Protein AF-A0A7S0ATA2-F1 (afdb_monomer)

Solvent-accessible surface area (backbone atoms only — not comparable to full-atom values): 6530 Å² total; per-residue (Å²): 135,88,80,72,82,77,62,91,86,45,67,62,37,69,76,69,67,60,66,66,61,41,79,51,73,93,38,88,42,43,66,77,36,66,58,41,48,47,68,60,53,43,51,59,44,28,22,37,77,40,52,91,30,79,33,53,60,57,15,48,50,43,44,70,35,80,63,18,82,79,68,73,39,27,44,76,83,38,57,72,41,73,54,53,80,93,52,44,72,76,45,37,30,98,82,23,69,47,62,67,88,75,47,76,82,87,126

Structure (mmCIF, N/CA/C/O backbone):
data_AF-A0A7S0ATA2-F1
#
_entry.id   AF-A0A7S0ATA2-F1
#
loop_
_atom_site.group_PDB
_atom_site.id
_atom_site.type_symbol
_atom_site.label_atom_id
_atom_site.label_alt_id
_atom_site.label_comp_id
_atom_site.label_asym_id
_atom_site.label_entity_id
_atom_site.label_seq_id
_atom_site.pdbx_PDB_ins_code
_atom_site.Cartn_x
_atom_site.Cartn_y
_atom_site.Cartn_z
_atom_site.occupancy
_atom_site.B_iso_or_equiv
_atom_site.auth_seq_id
_atom_site.auth_comp_id
_atom_site.auth_asym_id
_atom_site.auth_atom_id
_atom_site.pdbx_PDB_model_num
ATOM 1 N N . TYR A 1 1 ? -6.448 -12.867 -0.290 1.00 42.97 1 TYR A N 1
ATOM 2 C CA . TYR A 1 1 ? -7.568 -12.017 -0.732 1.00 42.97 1 TYR A CA 1
ATOM 3 C C . TYR A 1 1 ? 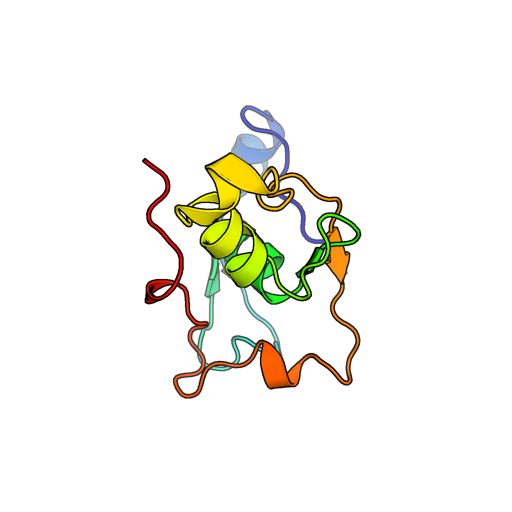-6.980 -10.822 -1.457 1.00 42.97 1 TYR A C 1
ATOM 5 O O . TYR A 1 1 ? -6.062 -10.218 -0.923 1.00 42.97 1 TYR A O 1
ATOM 13 N N . LYS A 1 2 ? -7.394 -10.560 -2.701 1.00 48.47 2 LYS A N 1
ATOM 14 C CA . LYS A 1 2 ? -6.895 -9.424 -3.489 1.00 48.47 2 LYS A CA 1
ATOM 15 C C . LYS A 1 2 ? -7.920 -8.299 -3.364 1.00 48.47 2 LYS A C 1
ATOM 17 O O . LYS A 1 2 ? -8.964 -8.370 -4.002 1.00 48.47 2 LYS A O 1
ATOM 22 N N . CYS A 1 3 ? -7.659 -7.329 -2.496 1.00 54.28 3 CYS A N 1
ATOM 23 C CA . CYS A 1 3 ? -8.434 -6.094 -2.450 1.00 54.28 3 CYS A CA 1
ATOM 24 C C . CYS A 1 3 ? -7.783 -5.129 -3.437 1.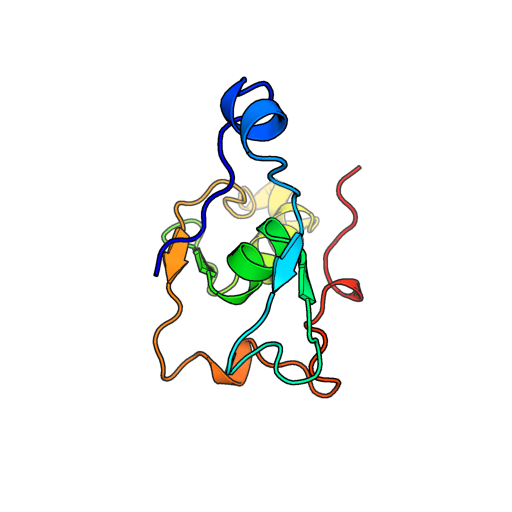00 54.28 3 CYS A C 1
ATOM 26 O O . CYS A 1 3 ? -6.648 -4.718 -3.224 1.00 54.28 3 CYS A O 1
ATOM 28 N N . SER A 1 4 ? -8.463 -4.822 -4.536 1.00 62.94 4 SER A N 1
ATOM 29 C CA . SER A 1 4 ? -8.083 -3.727 -5.425 1.00 62.94 4 SER A CA 1
ATOM 30 C C . SER A 1 4 ? -9.286 -2.818 -5.579 1.00 62.94 4 SER A C 1
ATOM 32 O O . SER A 1 4 ? -10.387 -3.309 -5.847 1.00 62.94 4 SER A O 1
ATOM 34 N N . MET A 1 5 ? -9.079 -1.511 -5.433 1.00 71.75 5 MET A N 1
ATOM 35 C CA . MET A 1 5 ? -10.118 -0.543 -5.763 1.00 71.75 5 MET A CA 1
ATOM 36 C C . MET A 1 5 ? -10.536 -0.705 -7.230 1.00 71.75 5 MET A C 1
ATOM 38 O O . MET A 1 5 ? -9.681 -0.979 -8.082 1.00 71.75 5 MET A O 1
ATOM 42 N N . PRO A 1 6 ? -11.829 -0.532 -7.550 1.00 74.06 6 PRO A N 1
ATOM 43 C CA . PRO A 1 6 ? -12.250 -0.315 -8.925 1.00 74.06 6 PRO A CA 1
ATOM 44 C C . PRO A 1 6 ? -11.465 0.853 -9.553 1.00 74.06 6 PRO A C 1
ATOM 46 O O . PRO A 1 6 ? -11.037 1.756 -8.827 1.00 74.06 6 PRO A O 1
ATOM 49 N N . PRO A 1 7 ? -11.270 0.865 -10.884 1.00 78.31 7 PRO A N 1
ATOM 50 C CA . PRO A 1 7 ? -10.611 1.974 -11.565 1.00 78.31 7 PRO A CA 1
ATOM 51 C C . PRO A 1 7 ? -11.264 3.326 -11.252 1.00 78.31 7 PRO A C 1
ATOM 53 O O . PRO A 1 7 ? -12.471 3.415 -11.011 1.00 78.31 7 PRO A O 1
ATOM 56 N N . ALA A 1 8 ? -10.471 4.398 -11.308 1.00 75.81 8 ALA A N 1
ATOM 57 C CA . ALA A 1 8 ? -10.998 5.752 -11.183 1.00 75.81 8 ALA A CA 1
ATOM 58 C C . ALA A 1 8 ? -12.106 5.994 -12.227 1.00 75.81 8 ALA A C 1
ATOM 60 O O . ALA A 1 8 ? -11.96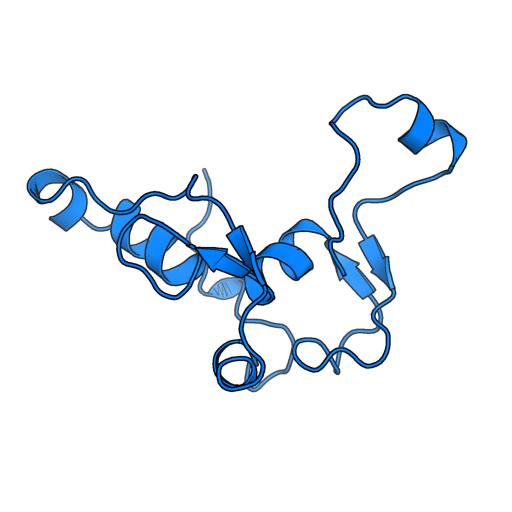3 5.614 -13.388 1.00 75.81 8 ALA A O 1
ATOM 61 N N . ASN A 1 9 ? -13.194 6.645 -11.804 1.00 81.00 9 ASN A N 1
ATOM 62 C CA . ASN A 1 9 ? -14.400 6.918 -12.601 1.00 81.00 9 ASN A CA 1
ATOM 63 C C . ASN A 1 9 ? -15.267 5.699 -12.962 1.00 81.00 9 ASN A C 1
ATOM 65 O O . ASN A 1 9 ? -16.141 5.812 -13.818 1.00 81.00 9 ASN A O 1
ATOM 69 N N . ASP A 1 10 ? -15.082 4.551 -12.310 1.00 84.19 10 ASP A N 1
ATOM 70 C CA . ASP A 1 10 ? -16.033 3.449 -12.441 1.00 84.19 10 ASP A CA 1
ATOM 71 C C . ASP A 1 10 ? -17.387 3.837 -11.818 1.00 84.19 10 ASP A C 1
ATOM 73 O O . ASP A 1 10 ? -17.485 4.080 -10.612 1.00 84.19 10 ASP A O 1
ATOM 77 N N . GLU A 1 11 ? -18.444 3.887 -12.635 1.00 87.00 11 GLU A N 1
ATOM 78 C CA . GLU A 1 11 ? -19.800 4.269 -12.211 1.00 87.00 11 GLU A CA 1
ATOM 79 C C . GLU A 1 11 ? -20.328 3.401 -11.058 1.00 87.00 11 GLU A C 1
ATOM 81 O O . GLU A 1 11 ? -21.134 3.853 -10.237 1.00 87.00 11 GLU A O 1
ATOM 86 N N . ARG A 1 12 ? -19.822 2.166 -10.935 1.00 84.00 12 ARG A N 1
ATOM 87 C CA . ARG A 1 12 ? -20.168 1.252 -9.844 1.00 84.00 12 ARG A CA 1
ATOM 88 C C . ARG A 1 12 ? -19.726 1.789 -8.487 1.00 84.00 12 ARG A C 1
ATOM 90 O O . ARG A 1 12 ? -20.389 1.491 -7.499 1.00 84.00 12 ARG A O 1
ATOM 97 N N . MET A 1 13 ? -18.667 2.601 -8.416 1.00 83.50 13 MET A N 1
ATOM 98 C CA . MET A 1 13 ? -18.252 3.205 -7.147 1.00 83.50 13 MET A CA 1
ATOM 99 C C . MET A 1 13 ? -19.339 4.117 -6.581 1.00 83.50 13 MET A C 1
ATOM 101 O O . MET A 1 13 ? -19.642 4.037 -5.394 1.00 83.50 13 MET A O 1
ATOM 105 N N . VAL A 1 14 ? -19.968 4.935 -7.430 1.00 82.56 14 VAL A N 1
ATOM 106 C CA . VAL A 1 14 ? -21.065 5.820 -7.012 1.00 82.56 14 VAL A CA 1
ATOM 107 C C . VAL A 1 14 ? -22.316 5.002 -6.709 1.00 82.56 14 VAL A C 1
ATOM 109 O O . VAL A 1 14 ? -22.960 5.220 -5.687 1.00 82.56 14 VAL A O 1
ATOM 112 N N . HIS A 1 15 ? -22.635 4.026 -7.564 1.00 85.12 15 HIS A N 1
ATOM 113 C CA . HIS A 1 15 ? -23.843 3.216 -7.422 1.00 85.12 15 HIS A CA 1
ATOM 114 C C . HIS A 1 15 ? -23.866 2.380 -6.132 1.00 85.12 15 HIS A C 1
ATOM 116 O O . HIS A 1 15 ? -24.914 2.246 -5.506 1.00 85.12 15 HIS A O 1
ATOM 122 N N . TYR A 1 16 ? -22.713 1.849 -5.715 1.00 83.00 16 TYR A N 1
ATOM 123 C CA . TYR A 1 16 ? -22.583 1.025 -4.509 1.00 83.00 16 TYR A CA 1
ATOM 124 C C . TYR A 1 16 ? -22.007 1.777 -3.302 1.00 83.00 16 TYR A C 1
ATOM 126 O O . TYR A 1 16 ? -21.777 1.163 -2.261 1.00 83.00 16 TYR A O 1
ATOM 134 N N . GLY A 1 17 ? -21.763 3.087 -3.420 1.00 80.12 17 GLY A N 1
ATOM 135 C CA . GLY A 1 17 ? -21.174 3.893 -2.348 1.00 80.12 17 GLY A CA 1
ATOM 136 C C . GLY A 1 17 ? -19.779 3.418 -1.924 1.00 80.12 17 GLY A C 1
ATOM 137 O O . GLY A 1 17 ? -19.429 3.518 -0.749 1.00 80.12 17 GLY A O 1
ATOM 138 N N . CYS A 1 18 ? -18.993 2.861 -2.852 1.00 79.88 18 CYS A N 1
ATOM 139 C CA . CYS A 1 18 ? -17.636 2.411 -2.564 1.00 79.88 18 CYS A CA 1
ATOM 140 C C . CYS A 1 18 ? -16.757 3.610 -2.192 1.00 79.88 18 CYS A C 1
ATOM 142 O O . CYS A 1 18 ? -16.691 4.596 -2.927 1.00 79.88 18 CYS A O 1
ATOM 144 N N . THR A 1 19 ? -16.045 3.504 -1.074 1.00 83.88 19 THR A N 1
ATOM 145 C CA . THR A 1 19 ? -15.038 4.481 -0.652 1.00 83.88 19 THR A CA 1
ATOM 146 C C . THR A 1 19 ? -13.647 3.865 -0.763 1.00 83.88 19 THR A C 1
ATOM 148 O O . THR A 1 19 ? -13.500 2.658 -0.943 1.00 83.88 19 THR A O 1
ATOM 151 N N . ASN A 1 20 ? -12.606 4.685 -0.638 1.00 82.19 20 ASN A N 1
ATOM 152 C CA . ASN A 1 20 ? -11.231 4.202 -0.539 1.00 82.19 20 ASN A CA 1
ATOM 153 C C . ASN A 1 20 ? -10.900 3.606 0.841 1.00 82.19 20 ASN A C 1
ATOM 155 O O . ASN A 1 20 ? -9.762 3.193 1.047 1.00 82.19 20 ASN A O 1
ATOM 159 N N . VAL A 1 21 ? -11.853 3.541 1.776 1.00 85.56 21 VAL A N 1
ATOM 160 C CA . VAL A 1 21 ? -11.648 3.047 3.141 1.00 85.56 21 VAL A CA 1
ATOM 161 C C . VAL A 1 21 ? -12.368 1.716 3.331 1.00 85.56 21 VAL A C 1
ATOM 163 O O . VAL A 1 21 ? -13.560 1.587 3.069 1.00 85.56 21 VAL A O 1
ATOM 166 N N . CYS A 1 22 ? -11.640 0.730 3.840 1.00 83.25 22 CYS A N 1
ATOM 167 C CA . CYS A 1 22 ? -12.135 -0.606 4.134 1.00 83.25 22 CYS A CA 1
ATOM 168 C C . CYS A 1 22 ? -12.182 -0.847 5.647 1.00 83.25 22 CYS A C 1
ATOM 170 O O . CYS A 1 22 ? -11.335 -0.344 6.385 1.00 83.25 22 CYS A O 1
ATOM 172 N N . THR A 1 23 ? -13.137 -1.655 6.113 1.00 87.06 23 THR A N 1
ATOM 173 C CA . THR A 1 23 ? -13.132 -2.180 7.487 1.00 87.06 23 THR A CA 1
ATOM 174 C C . THR A 1 23 ? -12.077 -3.270 7.616 1.00 87.06 23 THR A C 1
ATOM 176 O O . THR A 1 23 ? -11.990 -4.169 6.781 1.00 87.06 23 THR A O 1
ATOM 179 N N . VAL A 1 24 ? -11.289 -3.196 8.681 1.00 84.44 24 VAL A N 1
ATOM 180 C CA . VAL A 1 24 ? -10.237 -4.161 8.990 1.00 84.44 24 VAL A CA 1
ATOM 181 C C . VAL A 1 24 ? -10.823 -5.246 9.888 1.00 84.44 24 VAL A C 1
ATOM 183 O O . VAL A 1 24 ? -11.427 -4.947 10.917 1.00 84.44 24 VAL A O 1
ATOM 186 N N . VAL A 1 25 ? -10.661 -6.513 9.506 1.00 84.06 25 VAL A N 1
ATOM 187 C CA . VAL A 1 25 ? -11.164 -7.657 10.281 1.00 84.06 25 VAL A CA 1
ATOM 188 C C . VAL A 1 25 ? -10.027 -8.639 10.513 1.00 84.06 25 VAL A C 1
ATOM 190 O O . VAL A 1 25 ? -9.580 -9.291 9.574 1.00 84.06 25 VAL A O 1
ATOM 193 N N . ASN A 1 26 ? -9.597 -8.766 11.773 1.00 84.81 26 ASN A N 1
ATOM 194 C CA . ASN A 1 26 ? -8.535 -9.686 12.203 1.00 84.81 26 ASN A CA 1
ATOM 195 C C . ASN A 1 26 ? -7.245 -9.564 11.374 1.00 84.81 26 ASN A C 1
ATOM 197 O O . ASN A 1 26 ? -6.606 -10.567 11.057 1.00 84.81 26 ASN A O 1
ATOM 201 N N . ASP A 1 27 ? -6.888 -8.339 10.995 1.00 85.75 27 ASP A N 1
ATOM 202 C CA . ASP A 1 27 ? -5.700 -8.102 10.191 1.00 85.75 27 ASP A CA 1
ATOM 203 C C . ASP A 1 27 ? -4.431 -8.174 11.051 1.00 85.75 27 ASP A C 1
ATOM 205 O O . ASP A 1 27 ? -4.367 -7.513 12.092 1.00 85.75 27 ASP A O 1
ATOM 209 N N . PRO A 1 28 ? -3.422 -8.961 10.643 1.00 85.75 28 PRO A N 1
ATOM 210 C CA . PRO A 1 28 ? -2.207 -9.147 11.427 1.00 85.75 28 PRO A CA 1
ATOM 211 C C . PRO A 1 28 ? -1.278 -7.925 11.401 1.00 85.75 28 PRO A C 1
ATOM 213 O O . PRO A 1 28 ? -0.404 -7.824 12.258 1.00 85.75 28 PRO A O 1
ATOM 216 N N . ILE A 1 29 ? -1.450 -7.002 10.447 1.00 85.81 29 ILE A N 1
ATOM 217 C CA . ILE A 1 29 ? -0.602 -5.818 10.269 1.00 85.81 29 ILE A CA 1
ATOM 218 C C . ILE A 1 29 ? -1.227 -4.581 10.927 1.00 85.81 29 ILE A C 1
ATOM 220 O O . ILE A 1 29 ? -0.542 -3.843 11.636 1.00 85.81 29 ILE A O 1
ATOM 224 N N . PHE A 1 30 ? -2.527 -4.373 10.725 1.00 87.94 30 PHE A N 1
ATOM 225 C CA . PHE A 1 30 ? -3.293 -3.205 11.168 1.00 87.94 30 PHE A CA 1
ATOM 226 C C . PHE A 1 30 ? -4.281 -3.524 12.291 1.00 87.94 30 PHE A C 1
ATOM 228 O O . PHE A 1 30 ? -5.414 -3.044 12.289 1.00 87.94 30 PHE A O 1
ATOM 235 N N . PHE A 1 31 ? -3.884 -4.324 13.278 1.00 84.12 31 PHE A N 1
ATOM 236 C CA . PHE A 1 31 ? -4.820 -4.770 14.314 1.00 84.12 31 PHE A CA 1
ATOM 237 C C . PHE A 1 31 ? -5.363 -3.645 15.214 1.00 84.12 31 PHE A C 1
ATOM 239 O O . PHE A 1 31 ? -6.404 -3.820 15.844 1.00 84.12 31 PHE A O 1
ATOM 246 N N . ALA A 1 32 ? -4.666 -2.506 15.307 1.00 85.44 32 ALA A N 1
ATOM 247 C CA . ALA A 1 32 ? -5.099 -1.362 16.112 1.00 85.44 32 ALA A CA 1
ATOM 248 C C . ALA A 1 32 ? -6.089 -0.442 15.379 1.00 85.44 32 ALA A C 1
ATOM 250 O O . ALA A 1 32 ? -6.637 0.476 15.991 1.00 85.44 32 ALA A O 1
ATOM 251 N N . SER A 1 33 ? -6.339 -0.680 14.087 1.00 85.12 33 SER A N 1
ATOM 252 C CA . SER A 1 33 ? -7.245 0.137 13.289 1.00 85.12 33 SER A CA 1
ATOM 253 C C . SER A 1 33 ? -8.518 -0.623 12.947 1.00 85.12 33 SER A C 1
ATOM 255 O O . SER A 1 33 ? -8.468 -1.747 12.463 1.00 85.12 33 SER A O 1
ATOM 257 N N . ALA A 1 34 ? -9.677 0.011 13.131 1.00 86.94 34 ALA A N 1
ATOM 258 C CA . ALA A 1 34 ? -10.955 -0.540 12.671 1.00 86.94 34 ALA A CA 1
ATOM 259 C C . ALA A 1 34 ? -11.167 -0.335 11.161 1.00 86.94 34 ALA A C 1
ATOM 261 O O . ALA A 1 34 ? -11.969 -1.027 10.531 1.00 86.94 34 ALA A O 1
ATOM 262 N N . THR A 1 35 ? -10.456 0.627 10.572 1.00 88.19 35 THR A N 1
ATOM 263 C CA . THR A 1 35 ? -10.576 0.995 9.162 1.00 88.19 35 THR A CA 1
ATOM 264 C C . THR A 1 35 ? -9.221 1.339 8.564 1.00 88.19 35 THR A C 1
ATOM 266 O O . THR A 1 35 ? -8.382 1.940 9.229 1.00 88.19 35 THR A O 1
ATOM 269 N N . VAL A 1 36 ? -9.000 1.020 7.297 1.00 86.69 36 VAL A N 1
ATOM 270 C CA . VAL A 1 36 ? -7.746 1.314 6.598 1.00 86.69 36 VAL A CA 1
ATOM 271 C C . VAL A 1 36 ? -8.042 1.815 5.193 1.00 86.69 36 VAL A C 1
ATOM 273 O O . VAL A 1 36 ? -8.998 1.376 4.556 1.00 86.69 36 VAL A O 1
ATOM 276 N N . GLU A 1 37 ? -7.235 2.752 4.710 1.00 87.06 37 GLU A N 1
ATOM 277 C CA . GLU A 1 37 ? -7.278 3.152 3.306 1.00 87.06 37 GLU A CA 1
ATOM 278 C C . GLU A 1 37 ? -6.776 1.988 2.430 1.00 87.06 37 GLU A C 1
ATOM 280 O O . GLU A 1 37 ? -5.885 1.232 2.816 1.00 87.06 37 GLU A O 1
ATOM 285 N N . THR A 1 38 ? -7.403 1.778 1.277 1.00 81.06 38 THR A N 1
ATOM 286 C CA . THR A 1 38 ? -7.218 0.555 0.487 1.00 81.06 38 THR A CA 1
ATOM 287 C C . THR A 1 38 ? -5.812 0.465 -0.094 1.00 81.06 38 THR A C 1
ATOM 289 O O . THR A 1 38 ? -5.204 -0.602 -0.039 1.00 81.06 38 THR A O 1
ATOM 292 N N . ASN A 1 39 ? -5.257 1.571 -0.596 1.00 78.75 39 ASN A N 1
ATOM 293 C CA . ASN A 1 39 ? -3.890 1.582 -1.114 1.00 78.75 39 ASN A CA 1
ATOM 294 C C . ASN A 1 39 ? -2.871 1.350 0.003 1.00 78.75 39 ASN A C 1
ATOM 296 O O . ASN A 1 39 ? -1.900 0.627 -0.203 1.00 78.75 39 ASN A O 1
ATOM 300 N N . ARG A 1 40 ? -3.125 1.874 1.204 1.00 84.06 40 ARG A N 1
ATOM 301 C CA . ARG A 1 40 ? -2.340 1.590 2.406 1.00 84.06 40 ARG A CA 1
ATOM 302 C C . ARG A 1 40 ? -2.403 0.110 2.774 1.00 84.06 40 ARG A C 1
ATOM 304 O O . ARG A 1 40 ? -1.362 -0.499 2.995 1.00 84.06 40 ARG A O 1
ATOM 311 N N . PHE A 1 41 ? -3.581 -0.512 2.763 1.00 83.88 41 PHE A N 1
ATOM 312 C CA . PHE A 1 41 ? -3.687 -1.961 2.959 1.00 83.88 41 PHE A CA 1
ATOM 313 C C . PHE A 1 41 ? -2.828 -2.728 1.948 1.00 83.88 41 PHE A C 1
ATOM 315 O O . PHE A 1 41 ? -2.028 -3.578 2.345 1.00 83.88 41 PHE A O 1
ATOM 322 N N . CYS A 1 42 ? -2.961 -2.398 0.658 1.00 79.81 42 CYS A N 1
ATOM 323 C CA . CYS A 1 42 ? -2.181 -3.013 -0.410 1.00 79.81 42 CYS A CA 1
ATOM 324 C C . CYS A 1 42 ? -0.683 -2.833 -0.173 1.00 79.81 42 CYS A C 1
ATOM 326 O O . CYS A 1 42 ? 0.045 -3.813 -0.224 1.00 79.81 42 CYS A O 1
ATOM 328 N N . PHE A 1 43 ? -0.233 -1.621 0.145 1.00 81.31 43 PHE A N 1
ATOM 329 C CA . PHE A 1 43 ? 1.174 -1.293 0.348 1.00 81.31 43 PHE A CA 1
ATOM 330 C C . PHE A 1 43 ? 1.839 -2.176 1.411 1.00 81.31 43 PHE A C 1
ATOM 332 O O . PHE A 1 43 ? 2.915 -2.717 1.169 1.00 81.31 43 PHE A O 1
ATOM 339 N N . TYR A 1 44 ? 1.188 -2.383 2.560 1.00 84.38 44 TYR A N 1
ATOM 340 C CA . TYR A 1 44 ? 1.757 -3.196 3.641 1.00 84.38 44 TYR A CA 1
ATOM 341 C C . TYR A 1 44 ? 1.544 -4.699 3.477 1.00 84.38 44 TYR A C 1
ATOM 343 O O . TYR A 1 44 ? 2.276 -5.468 4.082 1.00 84.38 44 TYR A O 1
ATOM 351 N N . HIS A 1 45 ? 0.585 -5.134 2.660 1.00 85.50 45 HIS A N 1
ATOM 352 C CA . HIS A 1 45 ? 0.375 -6.552 2.345 1.00 85.50 45 HIS A CA 1
ATOM 353 C C . HIS A 1 45 ? 1.097 -7.000 1.071 1.00 85.50 45 HIS A C 1
ATOM 355 O O . HIS A 1 45 ? 0.912 -8.137 0.623 1.00 85.50 45 HIS A O 1
ATOM 361 N N . CYS A 1 46 ? 1.915 -6.124 0.492 1.00 83.06 46 CYS A N 1
ATOM 362 C CA . CYS A 1 46 ? 2.572 -6.328 -0.784 1.00 83.06 46 CYS A CA 1
ATOM 363 C C . CYS A 1 46 ? 4.081 -6.536 -0.662 1.00 83.06 46 CYS A C 1
ATOM 365 O O . CYS A 1 46 ? 4.773 -5.770 0.002 1.00 83.06 46 CYS A O 1
ATOM 367 N N . GLN A 1 47 ? 4.594 -7.516 -1.402 1.00 85.69 47 GLN A N 1
ATOM 368 C CA . GLN A 1 47 ? 5.999 -7.627 -1.766 1.00 85.69 47 GLN A CA 1
ATOM 369 C C . GLN A 1 47 ? 6.156 -7.357 -3.277 1.00 85.69 47 GLN A C 1
ATOM 371 O O . GLN A 1 47 ? 5.472 -8.010 -4.074 1.00 85.69 47 GLN A O 1
ATOM 376 N N . PRO A 1 48 ? 7.053 -6.440 -3.689 1.00 82.88 48 PRO A N 1
ATOM 377 C CA . PRO A 1 48 ? 7.389 -6.233 -5.096 1.00 82.88 48 PRO A CA 1
ATOM 378 C C . PRO A 1 48 ? 8.020 -7.490 -5.712 1.00 82.88 48 PRO A C 1
ATOM 380 O O . PRO A 1 48 ? 8.863 -8.138 -5.093 1.00 82.88 48 PRO A O 1
ATOM 383 N N . THR A 1 49 ? 7.651 -7.841 -6.942 1.00 84.12 49 THR A N 1
ATOM 384 C CA . THR A 1 49 ? 8.228 -8.992 -7.667 1.00 84.12 49 THR A CA 1
ATOM 385 C C . THR A 1 49 ? 9.489 -8.646 -8.455 1.00 84.12 49 THR A C 1
ATOM 387 O O . THR A 1 49 ? 10.217 -9.542 -8.886 1.00 84.12 49 THR A O 1
ATOM 390 N N . ALA A 1 50 ? 9.754 -7.355 -8.654 1.00 74.50 50 ALA A N 1
ATOM 391 C CA . ALA A 1 50 ? 10.849 -6.834 -9.457 1.00 74.50 50 ALA A CA 1
ATOM 392 C C . ALA A 1 50 ? 11.493 -5.612 -8.779 1.00 74.50 50 ALA A C 1
ATOM 394 O O . ALA A 1 50 ? 10.986 -5.090 -7.790 1.00 74.50 50 ALA A O 1
ATOM 395 N N . GLY A 1 51 ? 12.642 -5.162 -9.291 1.00 73.06 51 GLY A N 1
ATOM 396 C CA . GLY A 1 51 ? 13.353 -3.995 -8.746 1.00 73.06 51 GLY A CA 1
ATOM 397 C C . GLY A 1 51 ? 14.253 -4.282 -7.537 1.00 73.06 51 GLY A C 1
ATOM 398 O O . GLY A 1 51 ? 14.812 -3.344 -6.971 1.00 73.06 51 GLY A O 1
ATOM 399 N N . GLY A 1 52 ? 14.421 -5.559 -7.163 1.00 73.81 52 GLY A N 1
ATOM 400 C CA . GLY A 1 52 ? 15.415 -6.012 -6.178 1.00 73.81 52 GLY A CA 1
ATOM 401 C C . GLY A 1 52 ? 15.111 -5.631 -4.727 1.00 73.81 52 GLY A C 1
ATOM 402 O O . GLY A 1 52 ? 16.024 -5.625 -3.905 1.00 73.81 52 GLY A O 1
ATOM 403 N N . MET A 1 53 ? 13.857 -5.289 -4.424 1.00 81.94 53 MET A N 1
ATOM 404 C CA . MET A 1 53 ? 13.440 -4.780 -3.120 1.00 81.94 53 MET A CA 1
ATOM 405 C C . MET A 1 53 ? 12.355 -5.632 -2.480 1.00 81.94 53 MET A C 1
ATOM 407 O O . MET A 1 53 ? 11.400 -6.037 -3.132 1.00 81.94 53 MET A O 1
ATOM 411 N N . ASP A 1 54 ? 12.490 -5.845 -1.171 1.00 76.56 54 ASP A N 1
ATOM 412 C CA . ASP A 1 54 ? 11.585 -6.707 -0.404 1.00 76.56 54 ASP A CA 1
ATOM 413 C C . ASP A 1 54 ? 10.298 -6.000 0.032 1.00 76.56 54 ASP A C 1
ATOM 415 O O . ASP A 1 54 ? 9.320 -6.659 0.375 1.00 76.56 54 ASP A O 1
ATOM 419 N N . THR A 1 55 ? 10.284 -4.662 0.035 1.00 77.12 55 THR A N 1
ATOM 420 C CA . THR A 1 55 ? 9.105 -3.873 0.409 1.00 77.12 55 THR A CA 1
ATOM 421 C C . THR A 1 55 ? 8.891 -2.700 -0.547 1.00 77.12 55 THR A C 1
ATOM 423 O O . THR A 1 55 ? 9.872 -2.126 -1.041 1.00 77.12 55 THR A O 1
ATOM 426 N N . PRO A 1 56 ? 7.631 -2.281 -0.772 1.00 77.00 56 PRO A N 1
ATOM 427 C CA . PRO A 1 56 ? 7.335 -1.103 -1.585 1.00 77.00 56 PRO A CA 1
ATOM 428 C C . PRO A 1 56 ? 7.969 0.172 -1.013 1.00 77.00 56 PRO A C 1
ATOM 430 O O . PRO A 1 56 ? 8.466 1.007 -1.763 1.00 77.00 56 PRO A O 1
ATOM 433 N N . LEU A 1 57 ? 8.050 0.283 0.319 1.00 77.62 57 LEU A N 1
ATOM 434 C CA . LEU A 1 57 ? 8.719 1.391 1.005 1.00 77.62 57 LEU A CA 1
ATOM 435 C C . LEU A 1 57 ? 10.198 1.501 0.624 1.00 77.62 57 LEU A C 1
ATOM 437 O O . LEU A 1 57 ? 10.671 2.576 0.261 1.00 77.62 57 LEU A O 1
ATOM 441 N N . ARG A 1 58 ? 10.933 0.383 0.672 1.00 79.12 58 ARG A N 1
ATOM 442 C CA . ARG A 1 58 ? 12.353 0.372 0.307 1.00 79.12 58 ARG A CA 1
ATOM 443 C C . ARG A 1 58 ? 12.541 0.677 -1.174 1.00 79.12 58 ARG A C 1
ATOM 445 O O . ARG A 1 58 ? 13.445 1.440 -1.500 1.00 79.12 58 ARG A O 1
ATOM 452 N N . ALA A 1 59 ? 11.677 0.149 -2.044 1.00 81.56 59 ALA A N 1
ATOM 453 C CA . ALA A 1 59 ? 11.685 0.479 -3.469 1.00 81.56 59 ALA A CA 1
ATOM 454 C C . ALA A 1 59 ? 11.480 1.983 -3.710 1.00 81.56 59 ALA A C 1
ATOM 456 O O . ALA A 1 59 ? 12.259 2.593 -4.443 1.00 81.56 59 ALA A O 1
ATOM 457 N N . ALA A 1 60 ? 10.507 2.603 -3.039 1.00 81.1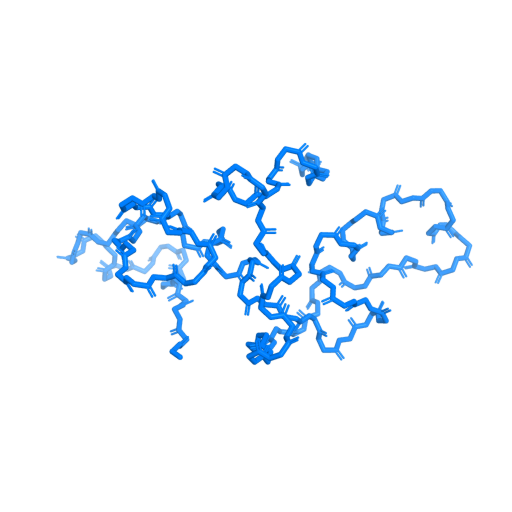9 60 ALA A N 1
ATOM 458 C CA . ALA A 1 60 ? 10.269 4.041 -3.130 1.00 81.19 60 ALA A CA 1
ATOM 459 C C . ALA A 1 60 ? 11.482 4.854 -2.646 1.00 81.19 60 ALA A C 1
ATOM 461 O O . ALA A 1 60 ? 11.956 5.737 -3.359 1.00 81.19 60 ALA A O 1
ATOM 462 N N . MET A 1 61 ? 12.047 4.512 -1.483 1.00 82.75 61 MET A N 1
ATOM 463 C CA . MET A 1 61 ? 13.232 5.188 -0.9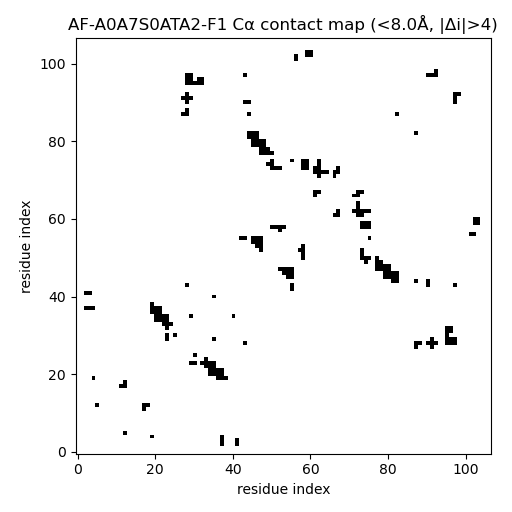42 1.00 82.75 61 MET A CA 1
ATOM 464 C C . MET A 1 61 ? 14.457 5.067 -1.857 1.00 82.75 61 MET A C 1
ATOM 466 O O . MET A 1 61 ? 15.137 6.058 -2.112 1.00 82.75 61 MET A O 1
ATOM 470 N N . ALA A 1 62 ? 14.753 3.870 -2.371 1.00 84.12 62 ALA A N 1
ATOM 471 C CA . ALA A 1 62 ? 15.917 3.668 -3.234 1.00 84.12 62 ALA A CA 1
ATOM 472 C C . ALA A 1 62 ? 15.790 4.382 -4.578 1.00 84.12 62 ALA A C 1
ATOM 474 O O . ALA A 1 62 ? 16.795 4.841 -5.113 1.00 84.12 62 ALA A O 1
ATOM 475 N N . SER A 1 63 ? 14.568 4.523 -5.088 1.00 83.75 63 SER A N 1
ATOM 476 C CA . SER A 1 63 ? 14.295 5.258 -6.327 1.00 83.75 63 SER A CA 1
ATOM 477 C C . SER A 1 63 ? 14.507 6.763 -6.179 1.00 83.75 63 SER A C 1
ATOM 479 O O . SER A 1 63 ? 14.814 7.435 -7.157 1.00 83.75 63 SER A O 1
ATOM 481 N N . GLN A 1 64 ? 14.385 7.290 -4.960 1.00 84.50 64 GLN A N 1
ATOM 482 C CA . GLN A 1 64 ? 14.620 8.703 -4.659 1.00 84.50 64 GLN A CA 1
ATOM 483 C C . GLN A 1 64 ? 16.040 8.998 -4.154 1.00 84.50 64 GLN A C 1
ATOM 485 O O . GLN A 1 64 ? 16.417 10.160 -4.003 1.00 84.50 64 GLN A O 1
ATOM 490 N N . HIS A 1 65 ? 16.847 7.971 -3.879 1.00 85.88 65 HIS A N 1
ATOM 491 C CA . HIS A 1 65 ? 18.206 8.158 -3.381 1.00 85.88 65 HIS A CA 1
ATOM 492 C C . HIS A 1 65 ? 19.144 8.654 -4.492 1.00 85.88 65 HIS A C 1
ATOM 494 O O . HIS A 1 65 ? 19.008 8.279 -5.652 1.00 85.88 65 HIS A O 1
ATOM 500 N N . THR A 1 66 ? 20.168 9.442 -4.156 1.00 87.62 66 THR A N 1
ATOM 501 C CA . THR A 1 66 ? 21.117 9.990 -5.151 1.00 87.62 66 THR A CA 1
ATOM 502 C C . THR A 1 66 ? 21.871 8.910 -5.927 1.00 87.62 66 THR A C 1
ATOM 504 O O . THR A 1 66 ? 22.246 9.120 -7.079 1.00 87.62 66 THR A O 1
ATOM 507 N N . SER A 1 67 ? 22.051 7.725 -5.335 1.00 86.38 67 SER A N 1
ATOM 508 C CA . SER A 1 67 ? 22.618 6.561 -6.025 1.00 86.38 67 SER A CA 1
ATOM 509 C C . SER A 1 67 ? 21.769 6.085 -7.206 1.00 86.38 67 SER A C 1
ATOM 511 O O . SER A 1 67 ? 22.330 5.478 -8.116 1.00 86.38 67 SER A O 1
ATOM 513 N N . ALA A 1 68 ? 20.462 6.386 -7.223 1.00 86.06 68 ALA A N 1
ATOM 514 C CA . ALA A 1 68 ? 19.556 6.077 -8.330 1.00 86.06 68 ALA A CA 1
ATOM 515 C C . ALA A 1 68 ? 20.040 6.667 -9.661 1.00 86.06 68 ALA A C 1
ATOM 517 O O . ALA A 1 68 ? 19.872 6.045 -10.705 1.00 86.06 68 ALA A O 1
ATOM 518 N N . LEU A 1 69 ? 20.734 7.812 -9.620 1.00 85.31 69 LEU A N 1
ATOM 519 C CA . LEU A 1 69 ? 21.344 8.435 -10.800 1.00 85.31 69 LEU A CA 1
ATOM 520 C C . LEU A 1 69 ? 22.419 7.555 -11.458 1.00 85.31 69 LEU A C 1
ATOM 522 O O . LEU A 1 69 ? 22.693 7.715 -12.643 1.00 85.31 69 LEU A O 1
ATOM 526 N N . TYR A 1 70 ? 23.027 6.639 -10.699 1.00 89.19 70 TYR A N 1
ATOM 527 C CA . TYR A 1 70 ? 24.117 5.780 -11.165 1.00 89.19 70 TYR A CA 1
ATOM 528 C C . TYR A 1 70 ? 23.684 4.330 -11.396 1.00 89.19 70 TYR A C 1
ATOM 530 O O . TYR A 1 70 ? 24.243 3.668 -12.266 1.00 89.19 70 TYR A O 1
ATOM 538 N N . ASN A 1 71 ? 22.716 3.822 -10.624 1.00 85.69 71 ASN A N 1
ATOM 539 C CA . ASN A 1 71 ? 22.275 2.424 -10.698 1.00 85.69 71 ASN A CA 1
ATOM 540 C C . ASN A 1 71 ? 20.861 2.233 -11.278 1.00 85.69 71 ASN A C 1
ATOM 542 O O . ASN A 1 71 ? 20.405 1.097 -11.366 1.00 85.69 71 ASN A O 1
ATOM 546 N N . GLY A 1 72 ? 20.178 3.314 -11.668 1.00 81.38 72 GLY A N 1
ATOM 547 C CA . GLY A 1 72 ? 18.824 3.274 -12.228 1.00 81.38 72 GLY A CA 1
ATOM 548 C C . GLY A 1 72 ? 17.695 3.195 -11.192 1.00 81.38 72 GLY A C 1
ATOM 549 O O . GLY A 1 72 ? 16.533 3.170 -11.584 1.00 81.38 72 GLY A O 1
ATOM 550 N N . GLY A 1 73 ? 18.007 3.186 -9.891 1.00 84.44 73 GLY A N 1
ATOM 551 C CA . GLY A 1 73 ? 17.017 3.142 -8.810 1.00 84.44 73 GLY A CA 1
ATOM 552 C C . GLY A 1 73 ? 16.346 1.775 -8.638 1.00 84.44 73 GLY A C 1
ATOM 553 O O . GLY A 1 73 ? 16.941 0.732 -8.913 1.00 84.44 73 GLY A O 1
ATOM 554 N N . SER A 1 74 ? 15.107 1.783 -8.145 1.00 84.00 74 SER A N 1
ATOM 555 C CA . SER A 1 74 ? 14.253 0.598 -8.024 1.00 84.00 74 SER A CA 1
ATOM 556 C C . SER A 1 74 ? 12.954 0.807 -8.806 1.00 84.00 74 SER A C 1
ATOM 558 O O . SER A 1 74 ? 12.553 1.928 -9.100 1.00 84.00 74 SER A O 1
ATOM 560 N N . LEU A 1 75 ? 12.279 -0.284 -9.165 1.00 80.19 75 LEU A N 1
ATOM 561 C CA . LEU A 1 75 ? 10.977 -0.197 -9.823 1.00 80.19 75 LEU A CA 1
ATOM 562 C C . LEU A 1 75 ? 9.900 0.065 -8.768 1.00 80.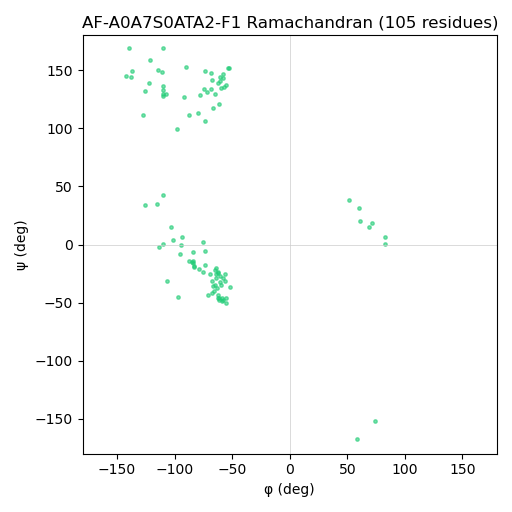19 75 LEU A C 1
ATOM 564 O O . LEU A 1 75 ? 9.651 -0.781 -7.908 1.00 80.19 75 LEU A O 1
ATOM 568 N N . VAL A 1 76 ? 9.285 1.244 -8.824 1.00 79.38 76 VAL A N 1
ATOM 569 C CA . VAL A 1 76 ? 8.142 1.619 -7.968 1.00 79.38 76 VAL A CA 1
ATOM 570 C C . VAL A 1 76 ? 6.807 1.119 -8.525 1.00 79.38 76 VAL A C 1
ATOM 572 O O . VAL A 1 76 ? 5.812 1.081 -7.810 1.00 79.38 76 VAL A O 1
ATOM 575 N N . ASP A 1 77 ? 6.806 0.708 -9.789 1.00 76.19 77 ASP A N 1
ATOM 576 C CA . ASP A 1 77 ? 5.694 0.155 -10.560 1.00 76.19 77 ASP A CA 1
ATOM 577 C C . ASP A 1 77 ? 5.784 -1.375 -10.712 1.00 76.19 77 ASP A C 1
ATOM 579 O O . ASP A 1 77 ? 5.098 -1.969 -11.545 1.00 76.19 77 ASP A O 1
ATOM 583 N N . ALA A 1 78 ? 6.629 -2.029 -9.909 1.00 80.00 78 ALA A N 1
ATOM 584 C CA . ALA A 1 78 ? 6.763 -3.479 -9.914 1.00 80.00 78 ALA A CA 1
ATOM 585 C C . ALA A 1 78 ? 5.439 -4.171 -9.555 1.00 80.00 78 ALA A C 1
ATOM 587 O O . ALA A 1 78 ? 4.690 -3.718 -8.684 1.00 80.00 78 ALA A O 1
ATOM 588 N N . GLU A 1 79 ? 5.177 -5.319 -10.189 1.00 81.12 79 GLU A N 1
ATOM 589 C CA . GLU A 1 79 ? 4.027 -6.138 -9.822 1.00 81.12 79 GLU A CA 1
ATOM 590 C C . GLU A 1 79 ? 4.094 -6.540 -8.345 1.00 81.12 79 GLU A C 1
ATOM 592 O O . GLU A 1 79 ? 5.156 -6.765 -7.762 1.00 81.12 79 GLU A O 1
ATOM 597 N N . CYS A 1 80 ? 2.916 -6.646 -7.747 1.00 78.94 80 CYS A N 1
ATOM 598 C CA . CYS A 1 80 ? 2.755 -6.906 -6.334 1.00 78.94 80 CYS A CA 1
ATOM 599 C C . CYS A 1 80 ? 2.258 -8.330 -6.087 1.00 78.94 80 CYS A C 1
ATOM 601 O O . CYS A 1 80 ? 1.220 -8.737 -6.622 1.00 78.94 80 CYS A O 1
ATOM 603 N N . VAL A 1 81 ? 2.936 -9.065 -5.205 1.00 86.25 81 VAL A N 1
ATOM 604 C CA . VAL A 1 81 ? 2.429 -10.327 -4.650 1.00 86.25 81 VAL A CA 1
ATOM 605 C C . VAL A 1 81 ? 2.186 -10.196 -3.157 1.00 86.25 81 VAL A C 1
ATOM 607 O O . VAL A 1 81 ? 2.847 -9.424 -2.470 1.00 86.25 81 VAL A O 1
ATOM 610 N N . SER A 1 82 ? 1.221 -10.954 -2.638 1.00 85.56 82 SER A N 1
ATOM 611 C CA . SER A 1 82 ? 0.949 -10.953 -1.202 1.00 85.56 82 SER A CA 1
ATOM 612 C C . SER A 1 82 ? 2.182 -11.391 -0.415 1.00 85.56 82 SER A C 1
ATOM 614 O O . SER A 1 82 ? 2.810 -12.39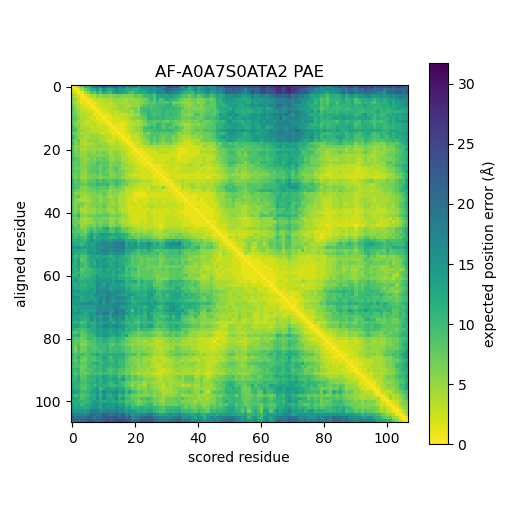9 -0.754 1.00 85.56 82 SER A O 1
ATOM 616 N N . ILE A 1 83 ? 2.493 -10.657 0.653 1.00 86.25 83 ILE A N 1
ATOM 617 C CA . ILE A 1 83 ? 3.564 -11.018 1.583 1.00 86.25 83 ILE A CA 1
ATOM 618 C C . ILE A 1 83 ? 3.296 -12.421 2.136 1.00 86.25 83 ILE A C 1
ATOM 620 O O . ILE A 1 83 ? 2.172 -12.782 2.496 1.00 86.25 83 ILE A O 1
ATOM 624 N N . ARG A 1 84 ? 4.344 -13.244 2.177 1.00 85.12 84 ARG A N 1
ATOM 625 C CA . ARG A 1 84 ? 4.274 -14.591 2.750 1.00 85.12 84 ARG A CA 1
ATOM 626 C C . ARG A 1 84 ? 4.073 -14.510 4.268 1.00 85.12 84 ARG A C 1
ATOM 628 O O . ARG A 1 84 ? 4.659 -13.629 4.893 1.00 85.12 84 ARG A O 1
ATOM 635 N N . PRO A 1 85 ? 3.362 -15.466 4.893 1.00 82.69 85 PRO A N 1
ATOM 636 C CA . PRO A 1 85 ? 3.086 -15.422 6.331 1.00 82.69 85 PRO A CA 1
ATOM 637 C C . PRO A 1 85 ? 4.330 -15.226 7.212 1.00 82.69 85 PRO A C 1
ATOM 639 O O . PRO A 1 85 ? 4.283 -14.488 8.185 1.00 82.69 85 PRO A O 1
ATOM 642 N N . ASN A 1 86 ? 5.468 -15.817 6.839 1.00 82.06 86 ASN A N 1
ATOM 643 C CA . ASN A 1 86 ? 6.729 -15.720 7.582 1.00 82.06 86 ASN A CA 1
ATOM 644 C C . ASN A 1 86 ? 7.446 -14.358 7.470 1.00 82.06 86 ASN A C 1
ATOM 646 O O . ASN A 1 86 ? 8.485 -14.169 8.093 1.00 82.06 86 ASN A O 1
ATOM 650 N N . MET A 1 87 ? 6.949 -13.442 6.640 1.00 81.12 87 MET A N 1
ATOM 651 C CA . MET A 1 87 ? 7.481 -12.082 6.483 1.00 81.12 87 MET A CA 1
ATOM 652 C C . MET A 1 87 ? 6.492 -11.026 6.984 1.00 81.12 87 MET A C 1
ATOM 654 O O . MET A 1 87 ? 6.803 -9.839 6.964 1.00 81.12 87 MET A O 1
ATOM 658 N N . MET A 1 88 ? 5.307 -11.445 7.437 1.00 81.38 88 MET A N 1
ATOM 659 C CA . MET A 1 88 ? 4.232 -10.540 7.836 1.00 81.38 88 MET A CA 1
ATOM 660 C C . MET A 1 88 ? 4.627 -9.707 9.059 1.00 81.38 88 MET A C 1
ATOM 662 O O . MET A 1 88 ? 4.358 -8.512 9.088 1.00 81.38 88 MET A O 1
ATOM 666 N N . ASP A 1 89 ? 5.398 -10.290 9.982 1.00 82.50 89 ASP A N 1
ATOM 667 C CA . ASP A 1 89 ? 5.959 -9.596 11.150 1.00 82.50 89 ASP A CA 1
ATOM 668 C C . ASP A 1 89 ? 6.828 -8.386 10.770 1.00 82.50 89 ASP A C 1
ATOM 670 O O . ASP A 1 89 ? 6.908 -7.416 11.518 1.00 82.50 89 ASP A O 1
ATOM 674 N N . GLN A 1 90 ? 7.464 -8.404 9.592 1.00 79.00 90 GLN A N 1
ATOM 675 C CA . GLN A 1 90 ? 8.294 -7.289 9.120 1.00 79.00 90 GLN A CA 1
ATOM 676 C C . GLN A 1 90 ? 7.453 -6.101 8.643 1.00 79.00 90 GLN A C 1
ATOM 678 O O . GLN A 1 90 ? 7.935 -4.967 8.637 1.00 79.00 90 GLN A O 1
ATOM 683 N N . ALA A 1 91 ? 6.207 -6.358 8.247 1.00 78.88 91 ALA A N 1
ATOM 684 C CA . ALA A 1 91 ? 5.264 -5.332 7.832 1.00 78.88 91 ALA A CA 1
ATOM 685 C C . ALA A 1 91 ? 4.513 -4.710 9.024 1.00 78.88 91 ALA A C 1
ATOM 687 O O . ALA A 1 91 ? 3.943 -3.628 8.885 1.00 78.88 91 ALA A O 1
ATOM 688 N N . VAL A 1 92 ? 4.556 -5.343 10.204 1.00 84.75 92 VAL A N 1
ATOM 689 C CA . VAL A 1 92 ? 3.976 -4.808 11.441 1.00 84.75 92 VAL A CA 1
ATOM 690 C C . VAL A 1 92 ? 4.817 -3.630 11.950 1.00 84.75 92 VAL A C 1
ATOM 692 O O . VAL A 1 92 ? 6.049 -3.689 12.056 1.00 84.75 92 VAL A O 1
ATOM 695 N N . SER A 1 93 ? 4.142 -2.530 12.279 1.00 83.69 93 SER A N 1
ATOM 696 C CA . SER A 1 93 ? 4.738 -1.409 13.013 1.00 83.69 93 SER A CA 1
ATOM 697 C C . SER A 1 93 ? 4.567 -1.595 14.519 1.00 83.69 93 SER A C 1
ATOM 699 O O . SER A 1 93 ? 3.598 -2.213 14.958 1.00 83.69 93 SER A O 1
ATOM 701 N N . SER A 1 94 ? 5.474 -1.033 15.320 1.00 82.75 94 SER A N 1
ATOM 702 C CA . SER A 1 94 ? 5.411 -1.090 16.789 1.00 82.75 94 SER A CA 1
ATOM 703 C C . SER A 1 94 ? 4.200 -0.368 17.379 1.00 82.75 94 SER A C 1
ATOM 705 O O . SER A 1 94 ? 3.783 -0.690 18.484 1.00 82.75 94 SER A O 1
ATOM 707 N N . ASP A 1 95 ? 3.659 0.620 16.665 1.00 80.12 95 ASP A N 1
ATOM 708 C CA . ASP A 1 95 ? 2.425 1.329 17.024 1.00 80.12 95 ASP A CA 1
ATOM 709 C C . ASP A 1 95 ? 1.181 0.739 16.337 1.00 80.12 95 ASP A C 1
ATOM 711 O O . ASP A 1 95 ? 0.069 1.224 16.542 1.00 80.12 95 ASP A O 1
ATOM 715 N N . HIS A 1 96 ? 1.379 -0.300 15.519 1.00 80.06 96 HIS A N 1
ATOM 716 C CA . HIS A 1 96 ? 0.341 -1.045 14.805 1.00 80.06 96 HIS A CA 1
ATOM 717 C C . HIS A 1 96 ? -0.485 -0.209 13.818 1.00 80.06 96 HIS A C 1
ATOM 719 O O . HIS A 1 96 ? -1.564 -0.621 13.389 1.00 80.06 96 HIS A O 1
ATOM 725 N N . ASN A 1 97 ? 0.059 0.938 13.406 1.00 74.75 97 ASN A N 1
ATOM 726 C CA . ASN A 1 97 ? -0.516 1.843 12.419 1.00 74.75 97 ASN A CA 1
ATOM 727 C C . ASN A 1 97 ? 0.369 1.923 11.168 1.00 74.75 97 ASN A C 1
ATOM 729 O O . ASN A 1 97 ? 0.481 2.978 10.554 1.00 74.75 97 ASN A O 1
ATOM 733 N N . GLY A 1 98 ? 1.020 0.831 10.766 1.00 78.25 98 GLY A N 1
ATOM 734 C CA . GLY A 1 98 ? 1.968 0.885 9.650 1.00 78.25 98 GLY A CA 1
ATOM 735 C C . GLY A 1 98 ? 3.116 1.880 9.890 1.00 78.25 98 GLY A C 1
ATOM 736 O O . GLY A 1 98 ? 3.361 2.336 11.000 1.00 78.25 98 GLY A O 1
ATOM 737 N N . ARG A 1 99 ? 3.866 2.188 8.837 1.00 75.25 99 ARG A N 1
ATOM 738 C CA . ARG A 1 99 ? 5.061 3.056 8.847 1.00 75.25 99 ARG A CA 1
ATOM 739 C C . ARG A 1 99 ? 4.941 4.182 7.821 1.00 75.25 99 ARG A C 1
ATOM 741 O O . ARG A 1 99 ? 5.916 4.532 7.167 1.00 75.25 99 ARG A O 1
ATOM 748 N N . ASP A 1 100 ? 3.726 4.683 7.603 1.00 75.25 100 ASP A N 1
ATOM 749 C CA . ASP A 1 100 ? 3.425 5.580 6.480 1.00 75.25 100 ASP A CA 1
ATOM 750 C C . ASP A 1 100 ? 4.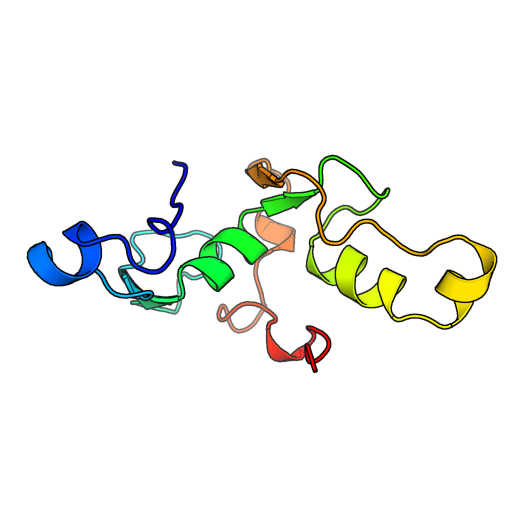251 6.872 6.554 1.00 75.25 100 ASP A C 1
ATOM 752 O O . ASP A 1 100 ? 4.663 7.408 5.532 1.00 75.25 100 ASP A O 1
ATOM 756 N N . ALA A 1 101 ? 4.560 7.331 7.771 1.00 71.56 101 ALA A N 1
ATOM 757 C CA . ALA A 1 101 ? 5.408 8.495 8.021 1.00 71.56 101 ALA A CA 1
ATOM 758 C C . ALA A 1 101 ? 6.863 8.321 7.542 1.00 71.56 101 ALA A C 1
ATOM 760 O O . ALA A 1 101 ? 7.565 9.313 7.359 1.00 71.56 101 ALA A O 1
ATOM 761 N N . GLU A 1 102 ? 7.326 7.083 7.351 1.00 72.19 102 GLU A N 1
ATOM 762 C CA . GLU A 1 102 ? 8.643 6.789 6.776 1.00 72.19 102 GLU A CA 1
ATOM 763 C C . GLU A 1 102 ? 8.604 6.803 5.242 1.00 72.19 102 GLU A C 1
ATOM 765 O O . GLU A 1 102 ? 9.655 6.871 4.605 1.00 72.19 102 GLU A O 1
ATOM 770 N N . ALA A 1 103 ? 7.417 6.734 4.627 1.00 66.25 103 ALA A N 1
ATOM 771 C CA . ALA A 1 103 ? 7.296 6.768 3.179 1.00 66.25 103 ALA A CA 1
ATOM 772 C C . ALA A 1 103 ? 7.684 8.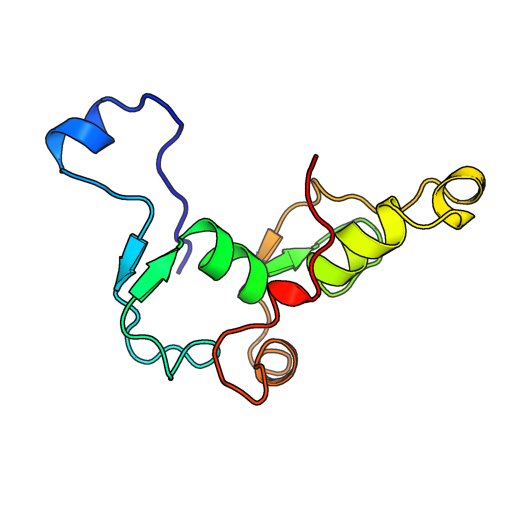147 2.638 1.00 66.25 103 ALA A C 1
ATOM 774 O O . ALA A 1 103 ? 7.245 9.171 3.169 1.00 66.25 103 ALA A O 1
ATOM 775 N N . PRO A 1 104 ? 8.506 8.201 1.577 1.00 63.62 104 PRO A N 1
ATOM 776 C CA . PRO A 1 104 ? 8.807 9.471 0.955 1.00 63.62 104 PRO A CA 1
ATOM 777 C C . PRO A 1 104 ? 7.527 10.122 0.423 1.00 63.62 104 PRO A C 1
ATOM 779 O O . PRO A 1 104 ? 6.660 9.452 -0.141 1.00 63.62 104 PRO A O 1
ATOM 782 N N . LEU A 1 105 ? 7.427 11.443 0.579 1.00 59.97 105 LEU A N 1
ATOM 783 C CA . LEU A 1 105 ? 6.312 12.211 0.037 1.00 59.97 105 LEU A CA 1
ATOM 784 C C . LEU A 1 105 ? 6.312 12.076 -1.490 1.00 59.97 105 LEU A C 1
ATOM 786 O O . LEU A 1 105 ? 7.286 12.436 -2.152 1.00 59.97 105 LEU A O 1
ATOM 790 N N . SER A 1 106 ? 5.221 11.554 -2.047 1.00 49.50 106 SER A N 1
ATOM 791 C CA . SER A 1 106 ? 4.964 11.655 -3.482 1.00 49.50 106 SER A CA 1
ATOM 792 C C . SER A 1 106 ? 4.558 13.099 -3.772 1.00 49.50 106 SER A C 1
ATOM 794 O O . SER A 1 106 ? 3.470 13.515 -3.378 1.00 49.50 106 SER A O 1
ATOM 796 N N . THR A 1 107 ? 5.454 13.868 -4.389 1.00 40.16 107 THR A N 1
ATOM 797 C CA . THR A 1 107 ? 5.158 15.199 -4.950 1.00 40.16 107 THR A CA 1
ATOM 798 C C . THR A 1 107 ? 4.474 15.081 -6.296 1.00 40.16 107 THR A C 1
ATOM 800 O O . THR A 1 107 ? 4.966 14.254 -7.099 1.00 40.16 107 THR A O 1
#

Secondary structure (DSSP, 8-state):
----PPPTT-HHHHHTT--SEEE--S-SS-TT-SEEEHHHHHHHTEEESSTT-SSHHHHHHHHHSTTHHHH----SS--EEEPPGGGHHHH--TTSSTTGGGSPP--

Organism: NCBI:txid73915

Radius of gyration: 15.24 Å; Cα contacts (8 Å, |Δi|>4): 135; chains: 1; bounding box: 48×31×30 Å

Nearest PDB structures (foldseek):
  8qnc-assembly1_A  TM=3.001E-01  e=7.007E+00  synthetic construct

Foldseek 3Di:
DDDDDDDPPDPVCVVVVPDQKDADDPDPAQPVDRIDGNVRVQQLQWAFPFFPDGGLQQQQVQCPDPCCVVVVGGDNPGDTDGDDPVCSVVQHDPVSHGDVVSHDDDD

Mean predicted aligned error: 7.8 Å

Sequence (107 aa):
YKCSMPPANDERMVHYGCTNVCTVVNDPIFFASATVETNRFCFYHCQPTAGGMDTPLRAAMASQHTSALYNGGSLVDAECVSIRPNMMDQAVSSDHNGRDAEAPLST

pLDDT: mean 79.69, std 9.02, range [40.16, 89.19]